Protein AF-A0A0B7NX98-F1 (afdb_monomer)

Sequence (128 aa):
MLAARGVANVIEDRLPVKLGTSGLTGEGVMLDVNDLDEAIVRRVERHLSADSRVIMRKAHEEQDPDFLIYLALQYALLDDVIIPMDILDAIAVDLTDPAFAPGMLPESRKWLAENRVRTERAIAQAEQ

pLDDT: mean 77.72, std 18.97, range [38.03, 96.94]

Nearest PDB structures (foldseek):
  3ctw-assembly1_B  TM=2.491E-01  e=4.528E+00  Caulobacter vibrioides
  9had-assembly1_A  TM=3.221E-01  e=8.250E+00  Dermatophagoides farinae

Organism: Propionibacterium freudenreichii subsp. freudenreichii (NCBI:txid66712)

Secondary structure (DSSP, 8-state):
-----------------------------PPPGGGHHHHHHHHTGGGS-HHHHHHHHHHHHTT-HHHHHHHHHHHHHHTTPPPPHHHHHHHHHHTT-TTS-TTTHHHHHHHHHHHHHHHHHHHHHHT-

Foldseek 3Di:
DDDPDDDAPDQPDDDDDDDDDDDDDDDPPQDDLVCLLVCLVVGQLVQFDPVLNVVLVVCVVVVPVLVNLLSSLVRCVVRVHQDDVSSLVSLVVVLPDPPRDPVSSVSSVVSSVVSVVSNVVVVVVVVD

Mean predicted aligned error: 11.37 Å

Structure (mmCIF, N/CA/C/O backbone):
data_AF-A0A0B7NX98-F1
#
_entry.id   AF-A0A0B7NX98-F1
#
loop_
_atom_site.group_PDB
_atom_site.id
_atom_site.type_symbol
_atom_site.label_atom_id
_atom_site.label_alt_id
_atom_site.label_comp_id
_atom_site.label_asym_id
_atom_site.label_entity_id
_atom_site.label_seq_id
_atom_site.pdbx_PDB_ins_code
_atom_site.Cartn_x
_atom_site.Cartn_y
_atom_site.Cartn_z
_atom_site.occupancy
_atom_site.B_iso_or_equiv
_atom_site.auth_seq_id
_atom_site.auth_comp_id
_atom_site.auth_asym_id
_atom_site.auth_atom_id
_atom_site.pdbx_PDB_model_num
ATOM 1 N N . MET A 1 1 ? -25.887 15.353 20.645 1.00 40.66 1 MET A N 1
ATOM 2 C CA . MET A 1 1 ? -26.099 13.911 20.893 1.00 40.66 1 MET A CA 1
ATOM 3 C C . MET A 1 1 ? -25.684 13.155 19.642 1.00 40.66 1 MET A C 1
ATOM 5 O O . MET A 1 1 ? -26.061 13.590 18.566 1.00 40.66 1 MET A O 1
ATOM 9 N N . LEU A 1 2 ? -24.937 12.063 19.836 1.00 40.19 2 LEU A N 1
ATOM 10 C CA . LEU A 1 2 ? -24.491 11.054 18.861 1.00 40.19 2 LEU A CA 1
ATOM 11 C C . LEU A 1 2 ? -23.394 11.454 17.853 1.00 40.19 2 LEU A C 1
ATOM 13 O O . LEU A 1 2 ? -23.654 11.855 16.725 1.00 40.19 2 LEU A O 1
ATOM 17 N N . ALA A 1 3 ? -22.141 11.249 18.272 1.00 38.72 3 ALA A N 1
ATOM 18 C CA . ALA A 1 3 ? -21.013 11.050 17.371 1.00 38.72 3 ALA A CA 1
ATOM 19 C C . ALA A 1 3 ? -21.055 9.599 16.860 1.00 38.72 3 ALA A C 1
ATOM 21 O O . ALA A 1 3 ? -20.847 8.664 17.634 1.00 38.72 3 ALA A O 1
ATOM 22 N N . ALA A 1 4 ? -21.349 9.409 15.575 1.00 42.84 4 ALA A N 1
ATOM 23 C CA . ALA A 1 4 ? -21.173 8.131 14.897 1.00 42.84 4 ALA A CA 1
ATOM 24 C C . ALA A 1 4 ? -19.673 7.938 14.619 1.00 42.84 4 ALA A C 1
ATOM 26 O O . ALA A 1 4 ? -19.140 8.444 13.635 1.00 42.84 4 ALA A O 1
ATOM 27 N N . ARG A 1 5 ? -18.971 7.262 15.533 1.00 42.59 5 ARG A N 1
ATOM 28 C CA . ARG A 1 5 ? -17.631 6.727 15.271 1.00 42.59 5 ARG A CA 1
ATOM 29 C C . ARG A 1 5 ? -17.800 5.497 14.383 1.00 42.59 5 ARG A C 1
ATOM 31 O O . ARG A 1 5 ? -18.342 4.492 14.837 1.00 42.59 5 ARG A O 1
ATOM 38 N N . GLY A 1 6 ? -17.377 5.616 13.126 1.00 39.84 6 GLY A N 1
ATOM 39 C CA . GLY A 1 6 ? -17.168 4.473 12.245 1.00 39.84 6 GLY A CA 1
ATOM 40 C C . GLY A 1 6 ? -16.188 3.521 12.920 1.00 39.84 6 GLY A C 1
ATOM 41 O O . GLY A 1 6 ? -15.096 3.922 13.314 1.00 39.84 6 GLY A O 1
ATOM 42 N N . VAL A 1 7 ? -16.636 2.294 13.152 1.00 49.22 7 VAL A N 1
ATOM 43 C CA . VAL A 1 7 ? -15.804 1.224 13.689 1.00 49.22 7 VAL A CA 1
ATOM 44 C C . VAL A 1 7 ? -14.942 0.747 12.528 1.00 49.22 7 VAL A C 1
ATOM 46 O O . VAL A 1 7 ? -15.475 0.221 11.552 1.00 49.22 7 VAL A O 1
ATOM 49 N N . ALA A 1 8 ? -13.635 0.994 12.612 1.00 46.47 8 ALA A N 1
ATOM 50 C CA . ALA A 1 8 ? -12.666 0.446 11.675 1.00 46.47 8 ALA A CA 1
ATOM 51 C C . ALA A 1 8 ? -12.828 -1.079 11.644 1.00 46.47 8 ALA A C 1
ATOM 53 O O . ALA A 1 8 ? -12.856 -1.737 12.687 1.00 46.47 8 ALA A O 1
ATOM 54 N N . ASN A 1 9 ? -13.004 -1.630 10.447 1.00 46.03 9 ASN A N 1
ATOM 55 C CA . ASN A 1 9 ? -13.261 -3.048 10.249 1.00 46.03 9 ASN A CA 1
ATOM 56 C C . ASN A 1 9 ? -11.922 -3.796 10.358 1.00 46.03 9 ASN A C 1
ATOM 58 O O . ASN A 1 9 ? -11.198 -3.940 9.374 1.00 46.03 9 ASN A O 1
ATOM 62 N N . VAL A 1 10 ? -11.549 -4.183 11.580 1.00 47.66 10 VAL A N 1
ATOM 63 C CA . VAL A 1 10 ? -10.336 -4.962 11.858 1.00 47.66 10 VAL A CA 1
ATOM 64 C C . VAL A 1 10 ? -10.523 -6.374 11.308 1.00 47.66 10 VAL A C 1
ATOM 66 O O . VAL A 1 10 ? -11.527 -7.037 11.563 1.00 47.66 10 VAL A O 1
ATOM 69 N N . ILE A 1 11 ? -9.552 -6.831 10.527 1.00 51.72 11 ILE A N 1
ATOM 70 C CA . ILE A 1 11 ? -9.575 -8.134 9.866 1.00 51.72 11 ILE A CA 1
ATOM 71 C C . ILE A 1 11 ? -9.145 -9.193 10.883 1.00 51.72 11 ILE A C 1
ATOM 73 O O . ILE A 1 11 ? -7.973 -9.545 10.983 1.00 51.72 11 ILE A O 1
ATOM 77 N N . GLU A 1 12 ? -10.096 -9.681 11.677 1.00 47.31 12 GLU A N 1
ATOM 78 C CA . GLU A 1 12 ? -9.883 -10.817 12.576 1.00 47.31 12 GLU A CA 1
ATOM 79 C C . GLU A 1 12 ? -9.989 -12.139 11.796 1.00 47.31 12 GLU A C 1
ATOM 81 O O . GLU A 1 12 ? -11.031 -12.795 11.765 1.00 47.31 12 GLU A O 1
ATOM 86 N N . ASP A 1 13 ? -8.900 -12.551 11.143 1.00 44.69 13 ASP A N 1
ATOM 87 C CA . ASP A 1 13 ? -8.811 -13.861 10.490 1.00 44.69 13 ASP A CA 1
ATOM 88 C C . ASP A 1 13 ? -8.354 -14.923 11.511 1.00 44.69 13 ASP A C 1
ATOM 90 O O . ASP A 1 13 ? -7.171 -15.201 11.698 1.00 44.69 13 ASP A O 1
ATOM 94 N N . ARG A 1 14 ? -9.316 -15.505 12.242 1.00 45.06 14 ARG A N 1
ATOM 95 C CA . ARG A 1 14 ? -9.113 -16.758 12.990 1.00 45.06 14 ARG A CA 1
ATOM 96 C C . ARG A 1 14 ? -9.422 -17.947 12.079 1.00 45.06 14 ARG A C 1
ATOM 98 O O . ARG A 1 14 ? -10.547 -18.447 12.081 1.00 45.06 14 ARG A O 1
ATOM 105 N N . LEU A 1 15 ? -8.424 -18.445 11.352 1.00 49.53 15 LEU A N 1
ATOM 106 C CA . LEU A 1 15 ? -8.502 -19.750 10.686 1.00 49.53 15 LEU A CA 1
ATOM 107 C C . LEU A 1 15 ? -7.793 -20.850 11.507 1.00 49.53 15 LEU A C 1
ATOM 109 O O . LEU A 1 15 ? -6.686 -20.637 12.001 1.00 49.53 15 LEU A O 1
ATOM 113 N N . PRO A 1 16 ? -8.394 -22.049 11.660 1.00 42.25 16 PRO A N 1
ATOM 114 C CA . PRO A 1 16 ? -7.747 -23.186 12.306 1.00 42.25 16 PRO A CA 1
ATOM 115 C C . PRO A 1 16 ? -6.766 -23.868 11.340 1.00 42.25 16 PRO A C 1
ATOM 117 O O . PRO A 1 16 ? -7.162 -24.463 10.337 1.00 42.25 16 PRO A O 1
ATOM 120 N N . VAL A 1 17 ? -5.475 -23.813 11.668 1.00 46.56 17 VAL A N 1
ATOM 121 C CA . VAL A 1 17 ? -4.395 -24.470 10.919 1.00 46.56 17 VAL A CA 1
ATOM 122 C C . VAL A 1 17 ? -4.545 -25.995 11.015 1.00 46.56 17 VAL A C 1
ATOM 124 O O . VAL A 1 17 ? -4.415 -26.577 12.093 1.00 46.56 17 VAL A O 1
ATOM 127 N N . LYS A 1 18 ? -4.799 -26.673 9.886 1.00 43.81 18 LYS A N 1
ATOM 128 C CA . LYS A 1 18 ? -4.614 -28.129 9.776 1.00 43.81 18 LYS A CA 1
ATOM 129 C C . LYS A 1 18 ? -3.135 -28.420 9.524 1.00 43.81 18 LYS A C 1
ATOM 131 O O . LYS A 1 18 ? -2.616 -28.123 8.454 1.00 43.81 18 LYS A O 1
ATOM 136 N N . LEU A 1 19 ? -2.492 -29.026 10.520 1.00 47.34 19 LEU A N 1
ATOM 137 C CA . LEU A 1 19 ? -1.125 -29.542 10.463 1.00 47.34 19 LEU A CA 1
ATOM 138 C C . LEU A 1 19 ? -0.983 -30.628 9.383 1.00 47.34 19 LEU A C 1
ATOM 140 O O . LEU A 1 19 ? -1.438 -31.758 9.564 1.00 47.34 19 LEU A O 1
ATOM 144 N N . GLY A 1 20 ? -0.317 -30.279 8.284 1.00 38.03 20 GLY A N 1
ATOM 145 C CA . GLY A 1 20 ? 0.342 -31.212 7.374 1.00 38.03 20 GLY A CA 1
ATOM 146 C C . GLY A 1 20 ? 1.841 -31.178 7.652 1.00 38.03 20 GLY A C 1
ATOM 147 O O . GLY A 1 20 ? 2.491 -30.156 7.473 1.00 38.03 20 GLY A O 1
ATOM 148 N N . THR A 1 21 ? 2.370 -32.280 8.167 1.00 58.75 21 THR A N 1
ATOM 149 C CA . THR A 1 21 ? 3.751 -32.454 8.622 1.00 58.75 21 THR A CA 1
ATOM 150 C C . THR A 1 21 ? 4.768 -32.364 7.484 1.00 58.75 21 THR A C 1
ATOM 152 O O . THR A 1 21 ? 4.810 -33.254 6.639 1.00 58.75 21 THR A O 1
ATOM 155 N N . SER A 1 22 ? 5.652 -31.370 7.529 1.00 42.72 22 SER A N 1
ATOM 156 C CA . SER A 1 22 ? 7.066 -31.532 7.173 1.00 42.72 22 SER A CA 1
ATOM 157 C C . SER A 1 22 ? 7.852 -30.381 7.784 1.00 42.72 22 SER A C 1
ATOM 159 O O . SER A 1 22 ? 7.437 -29.231 7.708 1.00 42.72 22 SER A O 1
ATOM 161 N N . GLY A 1 23 ? 8.911 -30.734 8.508 1.00 45.31 23 GLY A N 1
ATOM 162 C CA . GLY A 1 23 ? 9.594 -29.847 9.440 1.00 45.31 23 GLY A CA 1
ATOM 163 C C . GLY A 1 23 ? 10.171 -28.592 8.797 1.00 45.31 23 GLY A C 1
ATOM 164 O O . GLY A 1 23 ? 10.661 -28.644 7.678 1.00 45.31 23 GLY A O 1
ATOM 165 N N . LEU A 1 24 ? 10.139 -27.497 9.551 1.00 45.12 24 LEU A N 1
ATOM 166 C CA . LEU A 1 24 ? 11.297 -26.801 10.110 1.00 45.12 24 LEU A CA 1
ATOM 167 C C . LEU A 1 24 ? 10.766 -25.828 11.185 1.00 45.12 24 LEU A C 1
ATOM 169 O O . LEU A 1 24 ? 9.715 -25.221 11.030 1.00 45.12 24 LEU A O 1
ATOM 173 N N . THR A 1 25 ? 11.448 -25.848 12.327 1.00 43.50 25 THR A N 1
ATOM 174 C CA . THR A 1 25 ? 11.542 -24.850 13.410 1.00 43.50 25 THR A CA 1
ATOM 175 C C . THR A 1 25 ? 10.611 -23.630 13.397 1.00 43.50 25 THR A C 1
ATOM 177 O O . THR A 1 25 ? 10.585 -22.853 12.455 1.00 43.50 25 THR A O 1
ATOM 180 N N . GLY A 1 26 ? 9.925 -23.420 14.525 1.00 46.50 26 GLY A N 1
ATOM 181 C CA . GLY A 1 26 ? 9.116 -22.235 14.781 1.00 46.50 26 GLY A CA 1
ATOM 182 C C . GLY A 1 26 ? 9.913 -20.932 14.725 1.00 46.50 26 GLY A C 1
ATOM 183 O O . GLY A 1 26 ? 10.740 -20.665 15.590 1.00 46.50 26 GLY A O 1
ATOM 184 N N . GLU A 1 27 ? 9.562 -20.110 13.751 1.00 39.25 27 GLU A N 1
ATOM 185 C CA . GLU A 1 27 ? 9.695 -18.660 13.738 1.00 39.25 27 GLU A CA 1
ATOM 186 C C . GLU A 1 27 ? 8.306 -18.132 13.355 1.00 39.25 27 GLU A C 1
ATOM 188 O O . GLU A 1 27 ? 7.567 -18.805 12.631 1.00 39.25 27 GLU A O 1
ATOM 193 N N . GLY A 1 28 ? 7.880 -16.996 13.917 1.00 44.16 28 GLY A N 1
ATOM 194 C CA . GLY A 1 28 ? 6.602 -16.384 13.543 1.00 44.16 28 GLY A CA 1
ATOM 195 C C . GLY A 1 28 ? 6.520 -16.297 12.022 1.00 44.16 28 GLY A C 1
ATOM 196 O O . GLY A 1 28 ? 7.501 -15.904 11.404 1.00 44.16 28 GLY A O 1
ATOM 197 N N . VAL A 1 29 ? 5.408 -16.752 11.441 1.00 50.16 29 VAL A N 1
ATOM 198 C CA . VAL A 1 29 ? 5.242 -16.915 9.990 1.00 50.16 29 VAL A CA 1
ATOM 199 C C . VAL A 1 29 ? 5.470 -15.564 9.310 1.00 50.16 29 VAL A C 1
ATOM 201 O O . VAL A 1 29 ? 4.563 -14.742 9.225 1.00 50.16 29 VAL A O 1
ATOM 204 N N . MET A 1 30 ? 6.709 -15.313 8.895 1.00 57.72 30 MET A N 1
ATOM 205 C CA . MET A 1 30 ? 7.081 -14.174 8.077 1.00 57.72 30 MET A CA 1
ATOM 206 C C . MET A 1 30 ? 6.484 -14.450 6.705 1.00 57.72 30 MET A C 1
ATOM 208 O O . MET A 1 30 ? 6.757 -15.494 6.115 1.00 57.72 30 MET A O 1
ATOM 212 N N . LEU A 1 31 ? 5.600 -13.565 6.253 1.00 72.94 31 LEU A N 1
ATOM 213 C CA . LEU A 1 31 ? 5.001 -13.677 4.933 1.00 72.94 31 LEU A CA 1
ATOM 214 C C . LEU A 1 31 ? 6.121 -13.646 3.883 1.00 72.94 31 LEU A C 1
ATOM 216 O O . LEU A 1 31 ? 6.929 -12.716 3.882 1.00 72.94 31 LEU A O 1
ATOM 220 N N . ASP A 1 32 ? 6.178 -14.666 3.026 1.00 72.62 32 ASP A N 1
ATOM 221 C CA . ASP A 1 32 ? 7.116 -14.697 1.906 1.00 72.62 32 ASP A CA 1
ATOM 222 C C . ASP A 1 32 ? 6.727 -13.600 0.903 1.00 72.62 32 ASP A C 1
ATOM 224 O O . ASP A 1 32 ? 5.549 -13.425 0.587 1.00 72.62 32 ASP A O 1
ATOM 228 N N . VAL A 1 33 ? 7.715 -12.854 0.405 1.00 63.62 33 VAL A N 1
ATOM 229 C CA . VAL A 1 33 ? 7.498 -11.801 -0.599 1.00 63.62 33 VAL A CA 1
ATOM 230 C C . VAL A 1 33 ? 6.912 -12.394 -1.887 1.00 63.62 33 VAL A C 1
ATOM 232 O O . VAL A 1 33 ? 6.108 -11.744 -2.545 1.00 63.62 33 VAL A O 1
ATOM 235 N N . ASN A 1 34 ? 7.223 -13.656 -2.201 1.00 68.94 34 ASN A N 1
ATOM 236 C CA . ASN A 1 34 ? 6.663 -14.366 -3.353 1.00 68.94 34 ASN A CA 1
ATOM 237 C C . ASN A 1 34 ? 5.161 -14.681 -3.215 1.00 68.94 34 ASN A C 1
ATOM 239 O O . ASN A 1 34 ? 4.524 -14.949 -4.227 1.00 68.94 34 ASN A O 1
ATOM 243 N N . ASP A 1 35 ? 4.605 -14.637 -1.998 1.00 80.94 35 ASP A N 1
ATOM 244 C CA . ASP A 1 35 ? 3.174 -14.840 -1.720 1.00 80.94 35 ASP A CA 1
ATOM 245 C C . ASP A 1 35 ? 2.453 -13.512 -1.395 1.00 80.94 35 ASP A C 1
ATOM 247 O O . ASP A 1 35 ? 1.295 -13.496 -0.953 1.00 80.94 35 ASP A O 1
ATOM 251 N N . LEU A 1 36 ? 3.144 -12.376 -1.548 1.00 81.81 36 LEU A N 1
ATOM 252 C CA . LEU A 1 36 ? 2.657 -11.067 -1.121 1.00 81.81 36 LEU A CA 1
ATOM 253 C C . LEU A 1 36 ? 1.428 -10.613 -1.914 1.00 81.81 36 LEU A C 1
ATOM 255 O O . LEU A 1 36 ? 0.478 -10.084 -1.333 1.00 81.81 36 LEU A O 1
ATOM 259 N N . ASP A 1 37 ? 1.416 -10.840 -3.222 1.00 83.50 37 ASP A N 1
ATOM 260 C CA . ASP A 1 37 ? 0.295 -10.513 -4.099 1.00 83.50 37 ASP A CA 1
ATOM 261 C C . ASP A 1 37 ? -0.972 -11.287 -3.698 1.00 83.50 37 ASP A C 1
ATOM 263 O O . ASP A 1 37 ? -2.038 -10.695 -3.497 1.00 83.50 37 ASP A O 1
ATOM 267 N N . GLU A 1 38 ? 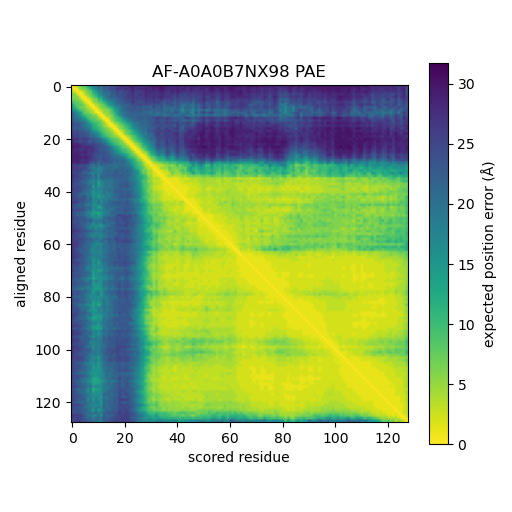-0.849 -12.596 -3.472 1.00 83.50 38 GLU A N 1
ATOM 268 C CA . GLU A 1 38 ? -1.949 -13.441 -3.025 1.00 83.50 38 GLU A CA 1
ATOM 269 C C . GLU A 1 38 ? -2.426 -13.045 -1.619 1.00 83.50 38 GLU A C 1
ATOM 271 O O . GLU A 1 38 ? -3.634 -13.010 -1.351 1.00 83.50 38 GLU A O 1
ATOM 276 N N . ALA A 1 39 ? -1.510 -12.692 -0.716 1.00 84.44 39 ALA A N 1
ATOM 277 C CA . ALA A 1 39 ? -1.861 -12.203 0.611 1.00 84.44 39 ALA A CA 1
ATOM 278 C C . ALA A 1 39 ? -2.623 -10.872 0.552 1.00 84.44 39 ALA A C 1
ATOM 280 O O . ALA A 1 39 ? -3.632 -10.717 1.248 1.00 84.44 39 ALA A O 1
ATOM 281 N N . ILE A 1 40 ? -2.199 -9.938 -0.303 1.00 84.06 40 ILE A N 1
ATOM 282 C CA . ILE A 1 40 ? -2.887 -8.665 -0.541 1.00 84.06 40 ILE A CA 1
ATOM 283 C C . ILE A 1 40 ? -4.302 -8.915 -1.077 1.00 84.06 40 ILE A C 1
ATOM 285 O O . ILE A 1 40 ? -5.266 -8.360 -0.545 1.00 84.06 40 ILE A O 1
ATOM 289 N N . VAL A 1 41 ? -4.471 -9.799 -2.060 1.00 84.31 41 VAL A N 1
ATOM 290 C CA . VAL A 1 41 ? -5.793 -10.141 -2.615 1.00 84.31 41 VAL A CA 1
ATOM 291 C C . VAL A 1 41 ? -6.691 -10.782 -1.548 1.00 84.31 41 VAL A C 1
ATOM 293 O O . VAL A 1 41 ? -7.834 -10.375 -1.318 1.00 84.31 41 VAL A O 1
ATOM 296 N N . ARG A 1 42 ? -6.179 -11.782 -0.827 1.00 84.62 42 ARG A N 1
ATOM 297 C CA . ARG A 1 42 ? -6.984 -12.542 0.139 1.00 84.62 42 ARG A CA 1
ATOM 298 C C . ARG A 1 42 ? -7.318 -11.760 1.398 1.00 84.62 42 ARG A C 1
ATOM 300 O O . ARG A 1 42 ? -8.364 -12.019 1.995 1.00 84.62 42 ARG A O 1
ATOM 307 N N . ARG A 1 43 ? -6.440 -10.857 1.836 1.00 84.12 43 ARG A N 1
ATOM 308 C CA . ARG A 1 43 ? -6.555 -10.197 3.143 1.00 84.12 43 ARG A CA 1
ATOM 309 C C . ARG A 1 43 ? -6.798 -8.705 3.044 1.00 84.12 43 ARG A C 1
ATOM 311 O O . ARG A 1 43 ? -7.379 -8.183 3.969 1.00 84.12 43 ARG A O 1
ATOM 318 N N . VAL A 1 44 ? -6.442 -8.011 1.969 1.00 82.75 44 VAL A N 1
ATOM 319 C CA . VAL A 1 44 ? -6.681 -6.561 1.847 1.00 82.75 44 VAL A CA 1
ATOM 320 C C . VAL A 1 44 ? -7.826 -6.287 0.877 1.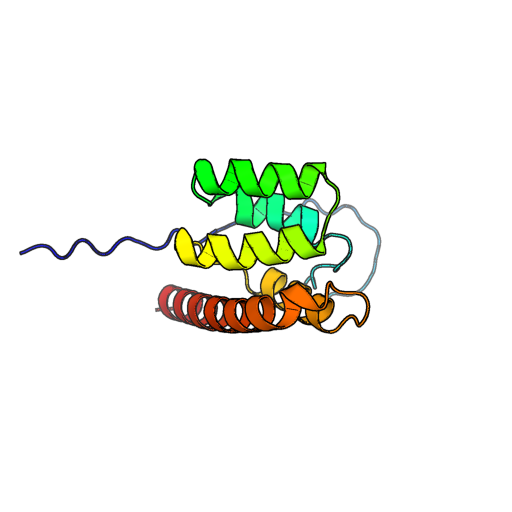00 82.75 44 VAL A C 1
ATOM 322 O O . VAL A 1 44 ? -8.817 -5.672 1.271 1.00 82.75 44 VAL A O 1
ATOM 325 N N . GLU A 1 45 ? -7.757 -6.815 -0.351 1.00 82.31 45 GLU A N 1
ATOM 326 C CA . GLU A 1 45 ? -8.724 -6.513 -1.420 1.00 82.31 45 GLU A CA 1
ATOM 327 C C . GLU A 1 45 ? -10.171 -6.771 -0.978 1.00 82.31 45 GLU A C 1
ATOM 329 O O . GLU A 1 45 ? -11.043 -5.926 -1.174 1.00 82.31 45 GLU A O 1
ATOM 334 N N . ARG A 1 46 ? -10.446 -7.902 -0.318 1.00 81.25 46 ARG A N 1
ATOM 335 C CA . ARG A 1 46 ? -11.810 -8.273 0.110 1.00 81.25 46 ARG A CA 1
ATOM 336 C C . ARG A 1 46 ? -12.482 -7.258 1.048 1.00 81.25 46 ARG A C 1
ATOM 338 O O . ARG A 1 46 ? -13.707 -7.289 1.172 1.00 81.25 46 ARG A O 1
ATOM 345 N N . HIS A 1 47 ? -11.701 -6.412 1.720 1.00 83.94 47 HIS A N 1
ATOM 346 C CA . HIS A 1 47 ? -12.189 -5.403 2.662 1.00 83.94 47 HIS A CA 1
ATOM 347 C C . HIS A 1 47 ? -12.320 -4.013 2.037 1.00 83.94 47 HIS A C 1
ATOM 349 O O . HIS A 1 47 ? -12.967 -3.152 2.629 1.00 83.94 47 HIS A O 1
ATOM 355 N N . LEU A 1 48 ? -11.765 -3.807 0.842 1.00 84.62 48 LEU A N 1
ATOM 356 C CA . LEU A 1 48 ? -11.875 -2.550 0.114 1.00 84.62 48 LEU A CA 1
ATOM 357 C C . LEU A 1 48 ? -13.284 -2.335 -0.458 1.00 84.62 48 LEU A C 1
ATOM 359 O O . LEU A 1 48 ? -14.098 -3.262 -0.622 1.00 84.62 48 LEU A O 1
ATOM 363 N N . SER A 1 49 ? -13.567 -1.084 -0.816 1.00 85.31 49 SER A N 1
ATOM 364 C CA . SER A 1 49 ? -14.796 -0.720 -1.513 1.00 85.31 49 SER A CA 1
ATOM 365 C C . SER A 1 49 ? -14.901 -1.440 -2.865 1.00 85.31 49 SER A C 1
ATOM 367 O O . SER A 1 49 ? -13.924 -1.957 -3.411 1.00 85.31 49 SER A O 1
ATOM 369 N N . ALA A 1 50 ? -16.119 -1.550 -3.401 1.00 85.19 50 ALA A N 1
ATOM 370 C CA . ALA A 1 50 ? -16.341 -2.250 -4.668 1.00 85.19 50 ALA A CA 1
ATOM 371 C C . ALA A 1 50 ? -15.562 -1.606 -5.831 1.00 85.19 50 ALA A C 1
ATOM 373 O O . ALA A 1 50 ? -15.025 -2.329 -6.668 1.00 85.19 50 ALA A O 1
ATOM 374 N N . ASP A 1 51 ? -15.452 -0.276 -5.840 1.00 84.50 51 ASP A N 1
ATOM 375 C CA . ASP A 1 51 ? -14.748 0.474 -6.881 1.00 84.50 51 ASP A CA 1
ATOM 376 C C . ASP A 1 51 ? -13.231 0.248 -6.807 1.00 84.50 51 ASP A C 1
ATOM 378 O O . ASP A 1 51 ? -12.606 -0.078 -7.818 1.00 84.50 51 ASP A O 1
ATOM 382 N N . SER A 1 52 ? -12.647 0.306 -5.604 1.00 83.19 52 SER A N 1
ATOM 383 C CA . SER A 1 52 ? -11.229 -0.002 -5.374 1.00 83.19 52 SER A CA 1
ATOM 384 C C . SER A 1 52 ? -10.877 -1.439 -5.777 1.00 83.19 52 SER A C 1
ATOM 386 O O . SER A 1 52 ? -9.851 -1.677 -6.415 1.00 83.19 52 SER A O 1
ATOM 388 N N . ARG A 1 53 ? -11.759 -2.406 -5.478 1.00 84.50 53 ARG A N 1
ATOM 389 C CA . ARG A 1 53 ? -11.572 -3.818 -5.859 1.00 84.50 53 ARG A CA 1
ATOM 390 C C . ARG A 1 53 ? -11.515 -4.028 -7.365 1.00 84.50 53 ARG A C 1
ATOM 392 O O . ARG A 1 53 ? -10.707 -4.819 -7.838 1.00 84.50 53 ARG A O 1
ATOM 399 N N . VAL A 1 54 ? -12.355 -3.333 -8.132 1.00 84.00 54 VAL A N 1
ATOM 400 C CA . VAL A 1 54 ? -12.347 -3.441 -9.601 1.00 84.00 54 VAL A CA 1
ATOM 401 C C . VAL A 1 54 ? -11.005 -2.988 -10.174 1.00 84.00 54 VAL A C 1
ATOM 403 O O . VAL A 1 54 ? -10.509 -3.596 -11.121 1.00 84.00 54 VAL A O 1
ATOM 406 N N . ILE A 1 55 ? -10.411 -1.942 -9.601 1.00 82.62 55 ILE A N 1
ATOM 407 C CA . ILE A 1 55 ? -9.134 -1.398 -10.067 1.00 82.62 55 ILE A CA 1
ATOM 408 C C . ILE A 1 55 ? -7.974 -2.309 -9.644 1.00 82.62 55 ILE A C 1
ATOM 410 O O . ILE A 1 55 ? -7.144 -2.646 -10.484 1.00 82.62 55 ILE A O 1
ATOM 414 N N . MET A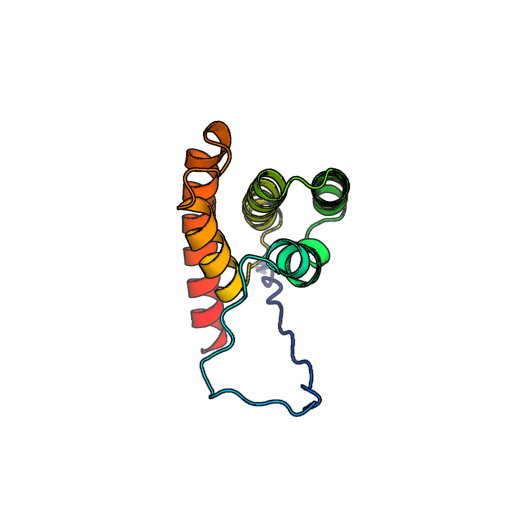 1 56 ? -7.954 -2.787 -8.395 1.00 82.94 56 MET A N 1
ATOM 415 C CA . MET A 1 56 ? -6.938 -3.747 -7.937 1.00 82.94 56 MET A CA 1
ATOM 416 C C . MET A 1 56 ? -6.966 -5.064 -8.711 1.00 82.94 56 MET A C 1
ATOM 418 O O . MET A 1 56 ? -5.911 -5.588 -9.059 1.00 82.94 56 MET A O 1
ATOM 422 N N . ARG A 1 57 ? -8.157 -5.574 -9.045 1.00 82.00 57 ARG A N 1
ATOM 423 C CA . ARG A 1 57 ? -8.283 -6.803 -9.833 1.00 82.00 57 ARG A CA 1
ATOM 424 C C . ARG A 1 57 ? -7.603 -6.688 -11.193 1.00 82.00 57 ARG A C 1
ATOM 426 O O . ARG A 1 57 ? -6.973 -7.644 -11.622 1.00 82.00 57 ARG A O 1
ATOM 433 N N . LYS A 1 58 ? -7.684 -5.523 -11.843 1.00 81.19 58 LYS A N 1
ATOM 434 C CA . LYS A 1 58 ? -6.987 -5.295 -13.115 1.00 81.19 58 LYS A CA 1
ATOM 435 C C . LYS A 1 58 ? -5.470 -5.362 -12.966 1.00 81.19 58 LYS A C 1
ATOM 437 O O . LYS A 1 58 ? -4.831 -6.007 -13.781 1.00 81.19 58 LYS A O 1
ATOM 442 N N . ALA A 1 59 ? -4.909 -4.763 -11.915 1.00 80.56 59 ALA A N 1
ATOM 443 C CA . ALA A 1 59 ? -3.469 -4.844 -11.656 1.00 80.56 59 ALA A CA 1
ATOM 444 C C . ALA A 1 59 ? -3.006 -6.291 -11.418 1.00 80.56 59 ALA A C 1
ATOM 446 O O . ALA A 1 59 ? -1.971 -6.709 -11.930 1.00 80.56 59 ALA A O 1
ATOM 447 N N . HIS A 1 60 ? -3.816 -7.082 -10.706 1.00 79.81 60 HIS A N 1
ATOM 448 C CA . HIS A 1 60 ? -3.549 -8.508 -10.522 1.00 79.81 60 HIS A CA 1
ATOM 449 C C . HIS A 1 60 ? -3.646 -9.301 -11.841 1.00 79.81 60 HIS A C 1
ATOM 451 O O . HIS A 1 60 ? -2.780 -10.120 -12.134 1.00 79.81 60 HIS A O 1
ATOM 457 N N . GLU A 1 61 ? -4.665 -9.038 -12.668 1.00 83.06 61 GLU A N 1
ATOM 458 C CA . GLU A 1 61 ? -4.824 -9.658 -13.995 1.00 83.06 61 GLU A CA 1
ATOM 459 C C . GLU A 1 61 ? -3.675 -9.306 -14.955 1.00 83.06 61 GLU A C 1
ATOM 461 O O . GLU A 1 61 ? -3.278 -10.139 -15.771 1.00 83.06 61 GLU A O 1
ATOM 466 N N . GLU A 1 62 ? -3.122 -8.098 -14.843 1.00 84.25 62 GLU A N 1
ATOM 467 C CA . GLU A 1 62 ? -1.969 -7.623 -15.618 1.00 84.25 62 GLU A CA 1
ATOM 468 C C . GLU A 1 62 ? -0.622 -8.164 -15.102 1.00 84.25 62 GLU A C 1
ATOM 470 O O . GLU A 1 62 ? 0.399 -7.950 -15.752 1.00 84.25 62 GLU A O 1
ATOM 475 N N . GLN A 1 63 ? -0.622 -8.921 -13.996 1.00 81.75 63 GLN A N 1
ATOM 476 C CA . GLN A 1 63 ? 0.570 -9.503 -13.367 1.00 81.75 63 GLN A CA 1
ATOM 477 C C . GLN A 1 63 ? 1.645 -8.457 -13.028 1.00 81.75 63 GLN A C 1
ATOM 479 O O . GLN A 1 63 ? 2.839 -8.720 -13.167 1.00 81.75 63 GLN A O 1
ATOM 484 N N . ASP A 1 64 ? 1.214 -7.276 -12.577 1.00 86.88 64 ASP A N 1
ATOM 485 C CA . ASP A 1 64 ? 2.095 -6.188 -12.144 1.00 86.88 64 ASP A CA 1
ATOM 486 C C . ASP A 1 64 ? 2.111 -6.106 -10.600 1.00 86.88 64 ASP A C 1
ATOM 488 O O . ASP A 1 64 ? 1.214 -5.494 -10.001 1.00 86.88 64 ASP A O 1
ATOM 492 N N . PRO A 1 65 ? 3.077 -6.767 -9.926 1.00 85.25 65 PRO A N 1
ATOM 493 C CA . PRO A 1 65 ? 3.135 -6.815 -8.465 1.00 85.25 65 PRO A CA 1
ATOM 494 C C . PRO A 1 65 ? 3.443 -5.443 -7.850 1.00 85.25 65 PRO A C 1
ATOM 496 O O . PRO A 1 65 ? 2.826 -5.071 -6.848 1.00 85.25 65 PRO A O 1
ATOM 499 N N . ASP A 1 66 ? 4.316 -4.655 -8.479 1.00 89.25 66 ASP A N 1
ATOM 500 C CA . ASP A 1 66 ? 4.689 -3.317 -8.015 1.00 89.25 66 ASP A CA 1
ATOM 501 C C . ASP A 1 66 ? 3.467 -2.394 -8.012 1.00 89.25 66 ASP A C 1
ATOM 503 O O . ASP A 1 66 ? 3.196 -1.675 -7.039 1.00 89.25 66 ASP A O 1
ATOM 507 N N . PHE A 1 67 ? 2.682 -2.444 -9.093 1.00 89.75 67 PHE A N 1
ATOM 508 C CA . PHE A 1 67 ? 1.459 -1.667 -9.203 1.00 89.75 67 PHE A CA 1
ATOM 509 C C . PHE A 1 67 ? 0.368 -2.171 -8.252 1.00 89.75 67 PHE A C 1
ATOM 511 O O . PHE A 1 67 ? -0.353 -1.362 -7.662 1.00 89.75 67 PHE A O 1
ATOM 518 N N . LEU A 1 68 ? 0.269 -3.483 -8.023 1.00 90.56 68 LEU A N 1
ATOM 519 C CA . LEU A 1 68 ? -0.649 -4.044 -7.030 1.00 90.56 68 LEU A CA 1
ATOM 520 C C . LEU A 1 68 ? -0.333 -3.534 -5.615 1.00 90.56 68 LEU A C 1
ATOM 522 O O . LEU A 1 68 ? -1.247 -3.114 -4.901 1.00 90.56 68 LEU A O 1
ATOM 526 N N . ILE A 1 69 ? 0.945 -3.512 -5.227 1.00 91.38 69 ILE A N 1
ATOM 527 C CA . ILE A 1 69 ? 1.410 -2.964 -3.943 1.00 91.38 69 ILE A CA 1
ATOM 528 C C . ILE A 1 69 ? 1.073 -1.474 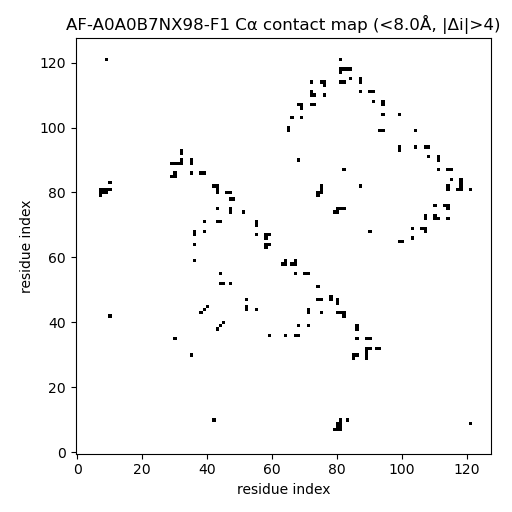-3.837 1.00 91.38 69 ILE A C 1
ATOM 530 O O . ILE A 1 69 ? 0.535 -1.027 -2.818 1.00 91.38 69 ILE A O 1
ATOM 534 N N . TYR A 1 70 ? 1.341 -0.709 -4.898 1.00 93.06 70 TYR A N 1
ATOM 535 C CA . TYR A 1 70 ? 1.020 0.716 -4.971 1.00 93.06 70 TYR A CA 1
ATOM 536 C C . TYR A 1 70 ? -0.476 0.978 -4.724 1.00 93.06 70 TYR A C 1
ATOM 538 O O . TYR A 1 70 ? -0.839 1.790 -3.865 1.00 93.06 70 TYR A O 1
ATOM 546 N N . LEU A 1 71 ? -1.354 0.252 -5.425 1.00 92.75 71 LEU A N 1
ATOM 547 C CA . LEU A 1 71 ? -2.804 0.393 -5.286 1.00 92.75 71 LEU A CA 1
ATOM 548 C C . LEU A 1 71 ? -3.308 -0.081 -3.919 1.00 92.75 71 LEU A C 1
ATOM 550 O O . LEU A 1 71 ? -4.166 0.577 -3.330 1.00 92.75 71 LEU A O 1
ATOM 554 N N . ALA A 1 72 ? -2.772 -1.183 -3.387 1.00 91.62 72 ALA A N 1
ATOM 555 C CA . ALA A 1 72 ? -3.166 -1.708 -2.081 1.00 91.62 72 ALA A CA 1
ATOM 556 C C . ALA A 1 72 ? -2.912 -0.686 -0.964 1.00 91.62 72 ALA A C 1
ATOM 558 O O . ALA A 1 72 ? -3.797 -0.425 -0.145 1.00 91.62 72 ALA A O 1
ATOM 559 N N . LEU A 1 73 ? -1.732 -0.056 -0.963 1.00 95.06 73 LEU A N 1
ATOM 560 C CA . LEU A 1 73 ? -1.382 0.989 -0.001 1.00 95.06 73 LEU A CA 1
ATOM 561 C C . LEU A 1 73 ? -2.286 2.219 -0.130 1.00 95.06 73 LEU A C 1
ATOM 563 O O . LEU A 1 73 ? -2.724 2.763 0.886 1.00 95.06 73 LEU A O 1
ATOM 567 N N . GLN A 1 74 ? -2.573 2.651 -1.361 1.00 95.38 74 GLN A N 1
ATOM 568 C CA . GLN A 1 74 ? -3.411 3.819 -1.624 1.00 95.38 74 GLN A CA 1
ATOM 569 C C . GLN A 1 74 ? -4.863 3.588 -1.198 1.00 95.38 74 GLN A C 1
ATOM 571 O O . GLN A 1 74 ? -5.434 4.390 -0.455 1.00 95.38 74 GLN A O 1
ATOM 576 N N . TYR A 1 75 ? -5.473 2.499 -1.663 1.00 92.75 75 TYR A N 1
ATOM 577 C CA . TYR A 1 75 ? -6.887 2.242 -1.421 1.00 92.75 75 TYR A CA 1
ATOM 578 C C . TYR A 1 75 ? -7.167 1.855 0.022 1.00 9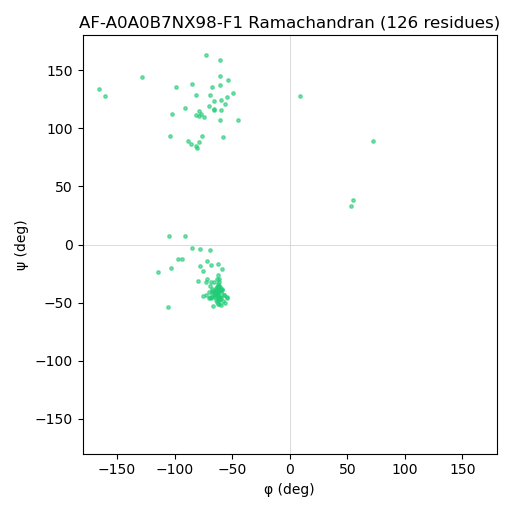2.75 75 TYR A C 1
ATOM 580 O O . TYR A 1 7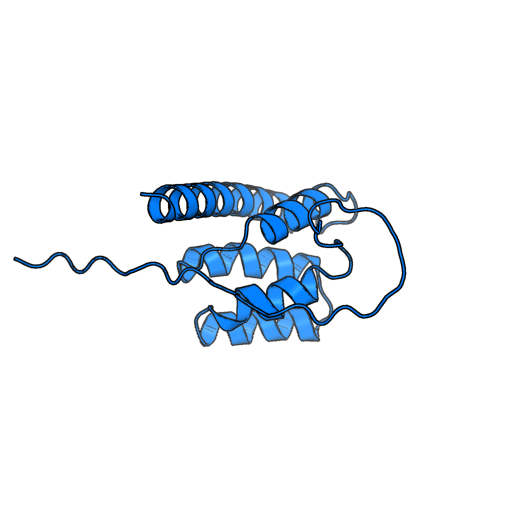5 ? -8.216 2.226 0.538 1.00 92.75 75 TYR A O 1
ATOM 588 N N . ALA A 1 76 ? -6.221 1.227 0.723 1.00 91.50 76 ALA A N 1
ATOM 589 C CA . ALA A 1 76 ? -6.370 1.016 2.158 1.00 91.50 76 ALA A CA 1
ATOM 590 C C . ALA A 1 76 ? -6.472 2.332 2.949 1.00 91.50 76 ALA A C 1
ATOM 592 O O . ALA A 1 76 ? -7.182 2.391 3.955 1.00 91.50 76 ALA A O 1
ATOM 593 N N . LEU A 1 77 ? -5.807 3.405 2.501 1.00 92.12 77 LEU A N 1
ATOM 594 C CA . LEU A 1 77 ? -5.972 4.739 3.091 1.00 92.12 77 LEU A CA 1
ATOM 595 C C . LEU A 1 77 ? -7.321 5.361 2.718 1.00 92.12 77 LEU A C 1
ATOM 597 O O . LEU A 1 77 ? -7.979 5.940 3.579 1.00 92.12 77 LEU A O 1
ATOM 601 N N . LEU A 1 78 ? -7.729 5.248 1.451 1.00 91.75 78 LEU A N 1
ATOM 602 C CA . LEU A 1 78 ? -8.976 5.842 0.953 1.00 91.75 78 LEU A CA 1
ATOM 603 C C . LEU A 1 78 ? -10.226 5.184 1.551 1.00 91.75 78 LEU A C 1
ATOM 605 O O . LEU A 1 78 ? -11.157 5.888 1.935 1.00 91.75 78 LEU A O 1
ATOM 609 N N . ASP A 1 79 ? -10.225 3.857 1.662 1.00 89.81 79 ASP A N 1
ATOM 610 C CA . ASP A 1 79 ? -11.355 3.061 2.154 1.00 89.81 79 ASP A CA 1
ATOM 611 C C . ASP A 1 79 ? -11.303 2.817 3.674 1.00 89.81 79 ASP A C 1
ATOM 613 O O . ASP A 1 79 ? -12.099 2.050 4.211 1.00 89.81 79 ASP A O 1
ATOM 617 N N . ASP A 1 80 ? -10.360 3.452 4.376 1.00 89.81 80 ASP A N 1
ATOM 618 C CA . ASP A 1 80 ? -10.115 3.284 5.813 1.00 89.81 80 ASP A CA 1
ATOM 619 C C . ASP A 1 80 ? -9.903 1.811 6.247 1.00 89.81 80 ASP A C 1
ATOM 621 O O . ASP A 1 80 ? -10.217 1.411 7.367 1.00 89.81 80 ASP A O 1
ATOM 625 N N . VAL A 1 81 ? -9.303 0.992 5.378 1.00 90.25 81 VAL A N 1
ATOM 626 C CA . VAL A 1 81 ? -8.970 -0.413 5.665 1.00 90.25 81 VAL A CA 1
ATOM 627 C C . VAL A 1 81 ? -7.623 -0.504 6.381 1.00 90.25 81 VAL A C 1
ATOM 629 O O . VAL A 1 81 ? -6.673 0.204 6.044 1.00 90.25 81 VAL A O 1
ATOM 632 N N . ILE A 1 82 ? -7.543 -1.373 7.391 1.00 92.38 82 ILE A N 1
ATOM 633 C CA . ILE A 1 82 ? -6.306 -1.660 8.124 1.00 92.38 82 ILE A CA 1
ATOM 634 C C . ILE A 1 82 ? -5.590 -2.825 7.445 1.00 92.38 82 ILE A C 1
ATOM 636 O O . ILE A 1 82 ? -6.117 -3.936 7.392 1.00 92.38 82 ILE A O 1
ATOM 640 N N . ILE A 1 83 ? -4.383 -2.570 6.939 1.00 91.19 83 ILE A N 1
ATOM 641 C CA . 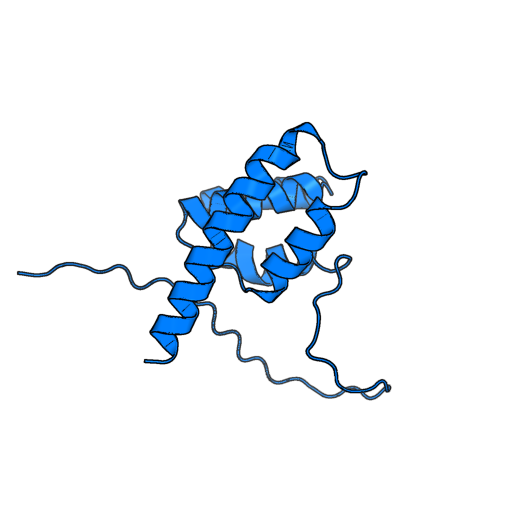ILE A 1 83 ? -3.519 -3.613 6.384 1.00 91.19 83 ILE A CA 1
ATOM 642 C C . ILE A 1 83 ? -2.802 -4.319 7.547 1.00 91.19 83 ILE A C 1
ATOM 644 O O . ILE A 1 83 ? -2.187 -3.645 8.370 1.00 91.19 83 ILE A O 1
ATOM 648 N N . PRO A 1 84 ? -2.836 -5.658 7.627 1.00 90.69 84 PRO A N 1
ATOM 649 C CA . PRO A 1 84 ? -2.066 -6.414 8.612 1.00 90.69 84 PRO A CA 1
ATOM 650 C C . PRO A 1 84 ? -0.563 -6.079 8.611 1.00 90.69 84 PRO A C 1
ATOM 652 O O . PRO A 1 84 ? 0.036 -5.884 7.552 1.00 90.69 84 PRO A O 1
ATOM 655 N N . MET A 1 85 ? 0.058 -6.037 9.797 1.00 90.50 85 MET A N 1
ATOM 656 C CA . MET A 1 85 ? 1.457 -5.606 9.943 1.00 90.50 85 MET A CA 1
ATOM 657 C C . MET A 1 85 ? 2.443 -6.502 9.184 1.00 90.50 85 MET A C 1
ATOM 659 O O . MET A 1 85 ? 3.385 -5.997 8.587 1.00 90.50 85 MET A O 1
ATOM 663 N N . ASP A 1 86 ? 2.185 -7.806 9.126 1.00 89.81 86 ASP A N 1
ATOM 664 C CA . ASP A 1 86 ? 2.998 -8.769 8.382 1.00 89.81 86 ASP A CA 1
ATOM 665 C C . ASP A 1 86 ? 3.016 -8.489 6.869 1.00 89.81 86 ASP A C 1
ATOM 667 O O . ASP A 1 86 ? 4.058 -8.613 6.230 1.00 89.81 86 ASP A O 1
ATOM 671 N N . ILE A 1 87 ? 1.896 -8.023 6.301 1.00 91.19 87 ILE A N 1
ATOM 672 C CA . ILE A 1 87 ? 1.830 -7.583 4.897 1.00 91.19 87 ILE A CA 1
ATOM 673 C C . ILE A 1 87 ? 2.608 -6.273 4.713 1.00 91.19 87 ILE A C 1
ATOM 675 O O . ILE A 1 87 ? 3.338 -6.118 3.738 1.00 91.19 87 ILE A O 1
ATOM 679 N N . LEU A 1 88 ? 2.502 -5.332 5.658 1.00 93.12 88 LEU A N 1
ATOM 680 C CA . LEU A 1 88 ? 3.268 -4.078 5.616 1.00 93.12 88 LEU A CA 1
ATOM 681 C C . LEU A 1 88 ? 4.781 -4.311 5.759 1.00 93.12 88 LEU A C 1
ATOM 683 O O . LEU A 1 88 ? 5.575 -3.547 5.206 1.00 93.12 88 LEU A O 1
ATOM 687 N N . ASP A 1 89 ? 5.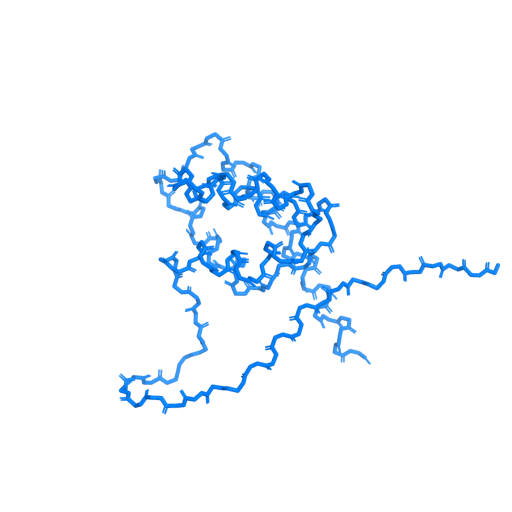197 -5.335 6.502 1.00 92.00 89 ASP A N 1
ATOM 688 C CA . ASP A 1 89 ? 6.595 -5.757 6.614 1.00 92.00 89 ASP A CA 1
ATOM 689 C C . ASP A 1 89 ? 7.111 -6.356 5.308 1.00 92.00 89 ASP A C 1
ATOM 691 O O . ASP A 1 89 ? 8.159 -5.922 4.829 1.00 92.00 89 ASP A O 1
ATOM 695 N N . ALA A 1 90 ? 6.348 -7.246 4.675 1.00 90.62 90 ALA A N 1
ATOM 696 C CA . ALA A 1 90 ? 6.700 -7.788 3.364 1.00 90.62 90 ALA A CA 1
ATOM 697 C C . ALA A 1 90 ? 6.783 -6.694 2.279 1.00 90.62 90 ALA A C 1
ATOM 699 O O . ALA A 1 90 ? 7.775 -6.623 1.557 1.00 90.62 90 ALA A O 1
ATOM 700 N N . ILE A 1 91 ? 5.819 -5.764 2.231 1.00 92.12 91 ILE A N 1
ATOM 701 C CA . ILE A 1 91 ? 5.865 -4.601 1.323 1.00 92.12 91 ILE A CA 1
ATOM 702 C C . ILE A 1 91 ? 7.111 -3.744 1.580 1.00 92.12 91 ILE A C 1
ATOM 704 O O . ILE A 1 91 ? 7.724 -3.231 0.648 1.00 92.12 91 ILE A O 1
ATOM 708 N N . ALA A 1 92 ? 7.501 -3.553 2.844 1.00 93.56 92 ALA A N 1
ATOM 709 C CA . ALA A 1 92 ? 8.687 -2.765 3.163 1.00 93.56 92 ALA A CA 1
ATOM 710 C C . ALA A 1 92 ? 9.969 -3.397 2.614 1.00 93.56 92 ALA A C 1
ATOM 712 O O . ALA A 1 92 ? 10.844 -2.657 2.173 1.00 93.56 92 ALA A O 1
ATOM 713 N N . VAL A 1 93 ? 10.068 -4.730 2.631 1.00 90.88 93 VAL A N 1
ATOM 714 C CA . VAL A 1 93 ? 11.176 -5.463 2.006 1.00 90.88 93 VAL A CA 1
ATOM 715 C C . VAL A 1 93 ? 11.162 -5.241 0.495 1.00 90.88 93 VAL A C 1
ATOM 717 O O . VAL A 1 93 ? 12.184 -4.850 -0.064 1.00 90.88 93 VAL A O 1
ATOM 720 N N . ASP A 1 94 ? 10.007 -5.385 -0.146 1.00 89.50 94 ASP A N 1
ATOM 721 C CA . ASP A 1 94 ? 9.872 -5.249 -1.599 1.00 89.50 94 ASP A CA 1
ATOM 722 C C . ASP A 1 94 ? 10.227 -3.834 -2.104 1.00 89.50 94 ASP A C 1
ATOM 724 O O . ASP A 1 94 ? 10.978 -3.660 -3.058 1.00 89.50 94 ASP A O 1
ATOM 728 N N . LEU A 1 95 ? 9.856 -2.784 -1.361 1.00 90.38 95 LEU A N 1
ATOM 729 C CA . LEU A 1 95 ? 10.236 -1.390 -1.666 1.00 90.38 95 LEU A CA 1
ATOM 730 C C . LEU A 1 95 ? 11.735 -1.070 -1.476 1.00 90.38 95 LEU A C 1
ATOM 732 O O . LEU A 1 95 ? 12.168 0.072 -1.723 1.00 90.38 95 LEU A O 1
ATOM 736 N N . THR A 1 96 ? 12.523 -2.025 -0.974 1.00 90.69 96 THR A N 1
ATOM 737 C CA . THR A 1 96 ? 13.992 -1.946 -0.962 1.00 90.69 96 THR A CA 1
ATOM 738 C C . THR A 1 96 ? 14.631 -2.622 -2.170 1.00 90.69 96 THR A C 1
ATOM 740 O O . THR A 1 96 ? 15.817 -2.379 -2.408 1.00 90.69 96 THR A O 1
ATOM 743 N N . ASP A 1 97 ? 13.870 -3.401 -2.947 1.00 88.62 97 ASP A N 1
ATOM 744 C CA . ASP A 1 97 ? 14.357 -4.013 -4.177 1.00 88.62 97 ASP A CA 1
ATOM 745 C C . ASP A 1 97 ? 14.676 -2.913 -5.211 1.00 88.62 97 ASP A C 1
ATOM 747 O O . ASP A 1 97 ? 13.818 -2.084 -5.533 1.00 88.62 97 ASP A O 1
ATOM 751 N N . PRO A 1 98 ? 15.911 -2.851 -5.742 1.00 86.44 98 PRO A N 1
ATOM 752 C CA . PRO A 1 98 ? 16.258 -1.915 -6.808 1.00 86.44 98 PRO A CA 1
ATOM 753 C C . PRO A 1 98 ? 15.482 -2.135 -8.118 1.00 86.44 98 PRO A C 1
ATOM 755 O O . PRO A 1 98 ? 15.498 -1.240 -8.966 1.00 86.44 98 PRO A O 1
ATOM 758 N N . ALA A 1 99 ? 14.854 -3.297 -8.311 1.00 88.38 99 ALA A N 1
ATOM 759 C CA . ALA A 1 99 ? 14.005 -3.605 -9.455 1.00 88.38 99 ALA A CA 1
ATOM 760 C C . ALA A 1 99 ? 12.605 -2.978 -9.355 1.00 88.38 99 ALA A C 1
ATOM 762 O O . ALA A 1 99 ? 11.965 -2.820 -10.394 1.00 88.38 99 ALA A O 1
ATOM 763 N N . PHE A 1 100 ? 12.166 -2.574 -8.156 1.00 89.50 100 PHE A N 1
ATOM 764 C CA . PHE A 1 100 ? 10.848 -1.978 -7.953 1.00 89.50 100 PHE A CA 1
ATOM 765 C C . PHE A 1 100 ? 10.688 -0.685 -8.765 1.00 89.50 100 PHE A C 1
ATOM 767 O O . PHE A 1 100 ? 11.578 0.176 -8.781 1.00 89.50 100 PHE A O 1
ATOM 774 N N . ALA A 1 101 ? 9.523 -0.513 -9.392 1.00 90.31 101 ALA A N 1
ATOM 775 C CA . ALA A 1 101 ? 9.166 0.614 -10.247 1.00 90.31 101 ALA A CA 1
ATOM 776 C C . ALA A 1 101 ? 9.568 1.985 -9.640 1.00 90.31 101 ALA A C 1
ATOM 778 O O . ALA A 1 101 ? 8.901 2.504 -8.734 1.00 90.31 101 ALA A O 1
ATOM 779 N N . PRO A 1 102 ? 10.615 2.661 -10.170 1.00 85.38 102 PRO A N 1
ATOM 780 C CA . PRO A 1 102 ? 11.195 3.842 -9.524 1.00 85.38 102 PRO A CA 1
ATOM 781 C C . PRO A 1 102 ? 10.232 5.025 -9.407 1.00 85.38 102 PRO A C 1
ATOM 783 O O . PRO A 1 102 ? 10.334 5.824 -8.478 1.00 85.38 102 PRO A O 1
ATOM 786 N N . GLY A 1 103 ? 9.294 5.137 -10.353 1.00 91.06 103 GLY A N 1
ATOM 787 C CA . GLY A 1 103 ? 8.275 6.186 -10.370 1.00 91.06 103 GLY A CA 1
ATOM 788 C C . GLY A 1 103 ? 7.190 6.027 -9.303 1.00 91.06 103 GLY A C 1
ATOM 789 O O . GLY A 1 103 ? 6.462 6.981 -9.066 1.00 91.06 103 GLY A O 1
ATOM 790 N N . MET A 1 104 ? 7.086 4.855 -8.668 1.00 92.44 104 MET A N 1
ATOM 791 C CA . MET A 1 104 ? 6.085 4.552 -7.637 1.00 92.44 104 MET A CA 1
ATOM 792 C C . MET A 1 104 ? 6.672 4.573 -6.217 1.00 92.44 104 MET A C 1
ATOM 794 O O . MET A 1 104 ? 5.937 4.726 -5.242 1.00 92.44 104 MET A O 1
ATOM 798 N N . LEU A 1 105 ? 7.998 4.447 -6.078 1.00 92.38 105 LEU A N 1
ATOM 799 C CA . LEU A 1 105 ? 8.686 4.369 -4.784 1.00 92.38 105 LEU A CA 1
ATOM 800 C C . LEU A 1 105 ? 8.380 5.527 -3.812 1.00 92.38 105 LEU A C 1
ATOM 802 O O . LEU A 1 105 ? 8.165 5.237 -2.630 1.00 92.38 105 LEU A O 1
ATOM 806 N N . PRO A 1 106 ? 8.394 6.816 -4.219 1.00 94.19 106 PRO A N 1
ATOM 807 C CA . PRO A 1 106 ? 8.210 7.917 -3.273 1.00 94.19 106 PRO A CA 1
ATOM 808 C C . PRO A 1 106 ? 6.840 7.871 -2.584 1.00 94.19 106 PRO A C 1
ATOM 810 O O . PRO A 1 106 ? 6.751 7.963 -1.357 1.00 94.19 106 PRO A O 1
ATOM 813 N N . GLU A 1 107 ? 5.780 7.680 -3.364 1.00 94.31 107 GLU A N 1
ATOM 814 C CA . GLU A 1 107 ? 4.402 7.589 -2.894 1.00 94.31 107 GLU A CA 1
ATOM 815 C C . GLU A 1 107 ? 4.158 6.297 -2.110 1.00 94.31 107 GLU A C 1
ATOM 817 O O . GLU A 1 107 ? 3.621 6.366 -1.002 1.00 94.31 107 GLU A O 1
ATOM 822 N N . SER A 1 108 ? 4.621 5.144 -2.607 1.00 94.19 108 SER A N 1
ATOM 823 C CA . SER A 1 108 ? 4.487 3.865 -1.897 1.00 94.19 108 SER A CA 1
ATOM 824 C C . SER A 1 108 ? 5.129 3.921 -0.512 1.00 94.19 108 SER A C 1
ATOM 826 O O . SER A 1 108 ? 4.520 3.510 0.473 1.00 94.19 108 SER A O 1
ATOM 828 N N . ARG A 1 109 ? 6.326 4.508 -0.379 1.00 95.38 109 ARG A N 1
ATOM 829 C CA . ARG A 1 109 ? 6.990 4.659 0.930 1.00 95.38 109 ARG A CA 1
ATOM 830 C C . ARG A 1 109 ? 6.212 5.561 1.878 1.00 95.38 109 ARG A C 1
ATOM 832 O O . ARG A 1 109 ? 6.117 5.266 3.071 1.00 95.38 109 ARG A O 1
ATOM 839 N N . LYS A 1 110 ? 5.644 6.650 1.357 1.00 96.88 110 LYS A N 1
ATOM 840 C CA . LYS A 1 110 ? 4.798 7.549 2.143 1.00 96.88 110 LYS A CA 1
ATOM 841 C C . LYS A 1 110 ? 3.557 6.814 2.656 1.00 96.88 110 LYS A C 1
ATOM 843 O O . LYS A 1 110 ? 3.291 6.833 3.856 1.00 96.88 110 LYS A O 1
ATOM 848 N N . TRP A 1 111 ? 2.826 6.136 1.775 1.00 96.94 111 TRP A N 1
ATOM 849 C CA . TRP A 1 111 ? 1.606 5.424 2.153 1.00 96.94 111 TRP A CA 1
ATOM 850 C C . TRP A 1 111 ? 1.873 4.209 3.038 1.00 96.94 111 TRP A C 1
ATOM 852 O O . TRP A 1 111 ? 1.072 3.927 3.928 1.00 96.94 111 TRP A O 1
ATOM 862 N N . LEU A 1 112 ? 3.006 3.527 2.869 1.00 96.38 112 LEU A N 1
ATOM 863 C CA . LEU A 1 112 ? 3.453 2.477 3.782 1.00 96.38 112 LEU A CA 1
ATOM 864 C C . LEU A 1 112 ? 3.599 3.013 5.213 1.00 96.38 112 LEU A C 1
ATOM 866 O O . LEU A 1 112 ? 3.070 2.416 6.150 1.00 96.38 112 LEU A O 1
ATOM 870 N N . ALA A 1 113 ? 4.275 4.152 5.389 1.00 96.56 113 ALA A N 1
ATOM 871 C CA . ALA A 1 113 ? 4.452 4.762 6.705 1.00 96.56 113 ALA A CA 1
ATOM 872 C C . ALA A 1 113 ? 3.108 5.161 7.342 1.00 96.56 113 ALA A C 1
ATOM 874 O O . ALA A 1 113 ? 2.882 4.913 8.527 1.00 96.56 113 ALA A O 1
ATOM 875 N N . GLU A 1 114 ? 2.191 5.730 6.557 1.00 96.75 114 GLU A N 1
ATOM 876 C CA . GLU A 1 114 ? 0.853 6.098 7.034 1.00 96.75 114 GLU A CA 1
ATOM 877 C C . GLU A 1 114 ? 0.024 4.868 7.445 1.00 96.75 114 GLU A C 1
ATOM 879 O O . GLU A 1 114 ? -0.576 4.859 8.524 1.00 96.75 114 GLU A O 1
ATOM 884 N N . ASN A 1 115 ? 0.031 3.804 6.635 1.00 95.25 115 ASN A N 1
ATOM 885 C CA . ASN A 1 115 ? -0.669 2.556 6.948 1.00 95.25 115 ASN A CA 1
ATOM 886 C C . ASN A 1 115 ? -0.094 1.860 8.191 1.00 95.25 115 ASN A C 1
ATOM 888 O O . ASN A 1 115 ? -0.866 1.351 9.006 1.00 95.25 115 ASN A O 1
ATOM 892 N N . ARG A 1 116 ? 1.230 1.890 8.399 1.00 94.94 116 ARG A N 1
ATOM 893 C CA . ARG A 1 116 ? 1.862 1.354 9.619 1.00 94.94 116 ARG A CA 1
ATOM 894 C C . ARG A 1 116 ? 1.353 2.045 10.873 1.00 94.94 116 ARG A C 1
ATOM 896 O O . ARG A 1 116 ? 0.838 1.377 11.764 1.00 94.94 116 ARG A O 1
ATOM 903 N N . VAL A 1 117 ? 1.391 3.377 10.904 1.00 95.94 117 VAL A N 1
ATOM 904 C CA . VAL A 1 117 ? 0.915 4.156 12.059 1.00 95.94 117 VAL A CA 1
ATOM 905 C C . VAL A 1 117 ? -0.566 3.888 12.345 1.00 95.94 117 VAL A C 1
ATOM 907 O O . VAL A 1 117 ? -0.971 3.803 13.506 1.00 95.94 117 VAL A O 1
ATOM 910 N N . ARG A 1 118 ? -1.401 3.753 11.306 1.00 93.88 118 ARG A N 1
ATOM 911 C CA . ARG A 1 118 ? -2.824 3.404 11.468 1.00 93.88 118 ARG A CA 1
ATOM 912 C C . ARG A 1 118 ? -2.999 2.013 12.077 1.00 93.88 118 ARG A C 1
ATOM 914 O O . ARG A 1 118 ? -3.796 1.855 12.999 1.00 93.88 118 ARG A O 1
ATOM 921 N N . THR A 1 119 ? -2.225 1.044 11.606 1.00 92.31 119 THR A N 1
ATOM 922 C CA . THR A 1 119 ? -2.278 -0.348 12.068 1.00 92.31 119 THR A CA 1
ATOM 923 C C . THR A 1 119 ? -1.796 -0.485 13.510 1.00 92.31 119 THR A C 1
ATOM 925 O O . THR A 1 119 ? -2.487 -1.090 14.323 1.00 92.31 119 THR A O 1
ATOM 928 N N . GLU A 1 120 ? -0.681 0.152 13.875 1.00 92.06 120 GLU A N 1
ATOM 929 C CA . GLU A 1 120 ? -0.180 0.196 15.259 1.00 92.06 120 GLU A CA 1
ATOM 930 C C . GLU A 1 120 ? -1.222 0.772 16.222 1.00 92.06 120 GLU A C 1
ATOM 932 O O . GLU A 1 120 ? -1.461 0.227 17.298 1.00 92.06 120 GLU A O 1
ATOM 937 N N . ARG A 1 121 ? -1.889 1.862 15.819 1.00 91.50 121 ARG A N 1
ATOM 938 C CA . ARG A 1 121 ? -2.963 2.469 16.614 1.00 91.50 121 ARG A CA 1
ATOM 939 C C . ARG A 1 121 ? -4.163 1.541 16.761 1.00 91.50 121 ARG A C 1
ATOM 941 O O . ARG A 1 121 ? -4.729 1.489 17.848 1.00 91.50 121 ARG A O 1
ATOM 948 N N . ALA A 1 122 ? -4.554 0.840 15.698 1.00 89.88 122 ALA A N 1
ATOM 949 C CA . ALA A 1 122 ? -5.664 -0.107 15.739 1.00 89.88 122 ALA A CA 1
ATOM 950 C C . ALA A 1 122 ? -5.365 -1.284 16.683 1.00 89.88 122 ALA A C 1
ATOM 952 O O . ALA A 1 122 ? -6.215 -1.637 17.497 1.00 89.88 122 ALA A O 1
ATOM 953 N N . ILE A 1 123 ? -4.143 -1.826 16.640 1.00 89.00 123 ILE A N 1
ATOM 954 C CA . ILE A 1 123 ? -3.686 -2.882 17.557 1.00 89.00 123 ILE A CA 1
ATOM 955 C C . ILE A 1 123 ? -3.721 -2.379 19.005 1.00 89.00 123 ILE A C 1
ATOM 957 O O . ILE A 1 123 ? -4.369 -2.989 19.850 1.00 89.00 123 ILE A O 1
ATOM 961 N N . ALA A 1 124 ? -3.127 -1.213 19.281 1.00 88.88 124 ALA A N 1
ATOM 962 C CA . ALA A 1 124 ? -3.096 -0.642 20.629 1.00 88.88 124 ALA A CA 1
ATOM 963 C C . ALA A 1 124 ? -4.493 -0.324 21.200 1.00 88.88 124 ALA A C 1
ATOM 965 O O . ALA A 1 124 ? -4.663 -0.287 22.416 1.00 88.88 124 ALA A O 1
ATOM 966 N N . GLN A 1 125 ? -5.485 -0.061 20.344 1.00 83.62 125 GLN A N 1
ATOM 967 C CA . GLN A 1 125 ? -6.880 0.138 20.749 1.00 83.62 125 GLN A CA 1
ATOM 968 C C . GLN A 1 125 ? -7.621 -1.176 21.006 1.00 83.62 125 GLN A C 1
ATOM 970 O O . GLN A 1 125 ? -8.524 -1.190 21.833 1.00 83.62 125 GLN A O 1
ATOM 975 N N . ALA A 1 126 ? -7.270 -2.254 20.304 1.00 80.44 126 ALA A N 1
ATOM 976 C CA . ALA A 1 126 ? -7.886 -3.567 20.484 1.00 80.44 126 ALA A CA 1
ATOM 977 C C . ALA A 1 126 ? -7.417 -4.277 21.768 1.00 80.44 126 ALA A C 1
ATOM 979 O O . ALA A 1 126 ? -8.114 -5.149 22.279 1.00 80.44 126 ALA A O 1
ATOM 980 N N . GLU A 1 127 ? -6.244 -3.907 22.287 1.00 75.88 127 GLU A N 1
ATOM 981 C CA . GLU A 1 127 ? -5.673 -4.451 23.526 1.00 75.88 127 GLU A CA 1
ATOM 982 C C . GLU A 1 127 ? -6.175 -3.755 24.811 1.00 75.88 127 GLU A C 1
ATOM 984 O O . GLU A 1 127 ? -5.795 -4.165 25.911 1.00 75.88 127 GLU A O 1
ATOM 989 N N . GLN A 1 128 ? -7.007 -2.712 24.691 1.00 58.31 128 GLN A N 1
ATOM 990 C CA . GLN A 1 128 ? -7.581 -1.934 25.804 1.00 58.31 128 GLN A CA 1
ATOM 991 C C . GLN A 1 128 ? -9.019 -2.345 26.120 1.00 58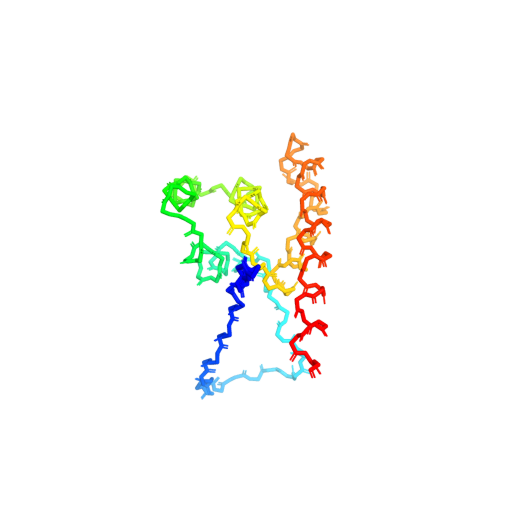.31 128 GLN A C 1
ATOM 993 O O . GLN A 1 128 ? -9.352 -2.367 27.329 1.00 58.31 128 GLN A O 1
#

Radius of gyration: 15.88 Å; Cα contacts (8 Å, |Δi|>4): 108; chains: 1; bounding box: 42×46×41 Å

Solvent-accessible surface area (backbone atoms only — not comparable to full-atom values): 7990 Å² total; per-residue (Å²): 136,83,84,85,76,82,76,72,70,72,81,81,82,84,74,87,82,80,88,75,92,73,91,77,81,95,64,82,87,70,60,52,67,92,50,41,64,60,48,41,49,72,68,45,43,76,69,43,49,74,69,56,35,59,55,47,50,49,30,58,76,68,72,37,64,62,57,34,52,43,48,52,42,51,44,29,64,76,58,58,42,62,59,57,66,58,59,55,50,31,50,55,56,52,75,65,42,88,82,46,57,75,93,49,47,70,60,41,54,51,36,48,54,55,47,48,56,52,32,55,51,52,53,61,58,73,78,108